Protein AF-A0A7Y8KFW6-F1 (afdb_monomer_lite)

Foldseek 3Di:
DVVVVLVVVVVVVVVDVDDDDDDDPDPVSQVVDPDDFDQDPNDTDD

pLDDT: mean 92.83, std 4.26, range [76.31, 96.75]

Secondary structure (DSSP, 8-state):
-HHHHHHHHHHHHHSSS-------S-HHHHTTSS----EETTEE--

InterPro domains:
  IPR027417 P-loop containing nucleoside triphosphate hydrolase [G3DSA:3.40.50.300] (1-46)
  IPR027417 P-loop containing nucleoside triphosphate hydrolase [SSF52540] (4-46)

Sequence (46 aa):
TSDDVLQLLLDLLRDSPTSLLMVTHSPRIAARLDRQVVLRRGRVVA

Radius of gyration: 11.96 Å; chains: 1; bounding box: 25×15×33 Å

Organism: NCBI:txid2006980

Structure (mmCIF, N/CA/C/O backbone):
data_AF-A0A7Y8KFW6-F1
#
_entry.id   AF-A0A7Y8KFW6-F1
#
loop_
_atom_site.group_PDB
_atom_site.id
_atom_site.type_symbol
_atom_site.label_atom_id
_atom_site.label_alt_id
_atom_site.label_comp_id
_atom_site.label_asym_id
_atom_site.label_entity_id
_atom_site.label_seq_id
_atom_site.pdbx_PDB_ins_code
_atom_site.Cartn_x
_atom_site.Cartn_y
_atom_site.Cartn_z
_atom_site.occupancy
_atom_site.B_iso_or_equiv
_atom_site.auth_seq_id
_atom_site.auth_comp_id
_atom_site.auth_asym_id
_atom_site.auth_atom_id
_atom_site.pdbx_PDB_model_num
ATOM 1 N N . THR A 1 1 ? 15.676 1.193 8.757 1.00 76.31 1 THR A N 1
ATOM 2 C CA . THR A 1 1 ? 15.465 2.648 8.581 1.00 76.31 1 THR A CA 1
ATOM 3 C C . THR A 1 1 ? 14.192 2.943 7.800 1.00 76.31 1 THR A C 1
ATOM 5 O O . THR A 1 1 ? 13.249 3.415 8.410 1.00 76.31 1 THR A O 1
ATOM 8 N N . SER A 1 2 ? 14.086 2.643 6.496 1.00 80.19 2 SER A N 1
ATOM 9 C CA . SER A 1 2 ? 12.837 2.886 5.736 1.00 80.19 2 SER A CA 1
ATOM 10 C C . SER A 1 2 ? 11.696 1.935 6.109 1.00 80.19 2 SER A C 1
ATOM 12 O O . SER A 1 2 ? 10.538 2.341 6.119 1.00 80.19 2 SER A O 1
ATOM 14 N N . ASP A 1 3 ? 12.019 0.686 6.451 1.00 87.12 3 ASP A N 1
ATOM 15 C CA . ASP A 1 3 ? 11.024 -0.300 6.887 1.00 87.12 3 ASP A CA 1
ATOM 16 C C . ASP A 1 3 ? 10.366 0.068 8.219 1.00 87.12 3 ASP A C 1
ATOM 18 O O . ASP A 1 3 ? 9.165 -0.158 8.377 1.00 87.12 3 ASP A O 1
ATOM 22 N N . ASP A 1 4 ? 11.150 0.634 9.140 1.00 92.50 4 ASP A N 1
ATOM 23 C CA . ASP A 1 4 ? 10.700 1.024 10.479 1.00 92.50 4 ASP A CA 1
ATOM 24 C C . ASP A 1 4 ? 9.791 2.253 10.396 1.00 92.50 4 ASP A C 1
ATOM 26 O O . ASP A 1 4 ? 8.729 2.287 11.006 1.00 92.50 4 ASP A O 1
ATOM 30 N N . VAL A 1 5 ? 10.156 3.234 9.561 1.00 92.69 5 VAL A N 1
ATOM 31 C CA . VAL A 1 5 ? 9.307 4.405 9.298 1.00 92.69 5 VAL A CA 1
ATOM 32 C C . VAL A 1 5 ? 7.985 3.987 8.662 1.00 92.69 5 VAL A C 1
ATOM 34 O O . VAL A 1 5 ? 6.934 4.457 9.087 1.00 92.69 5 VAL A O 1
ATOM 37 N N . LEU A 1 6 ? 8.011 3.081 7.678 1.00 94.12 6 LEU A N 1
ATOM 38 C CA . LEU A 1 6 ? 6.776 2.565 7.093 1.00 94.12 6 LEU A CA 1
ATOM 39 C C . LEU A 1 6 ? 5.906 1.878 8.147 1.00 94.12 6 LEU A C 1
ATOM 41 O O . LEU A 1 6 ? 4.701 2.092 8.156 1.00 94.12 6 LEU A O 1
ATOM 45 N N . GLN A 1 7 ? 6.505 1.081 9.034 1.00 94.00 7 GLN A N 1
ATOM 46 C CA . GLN A 1 7 ? 5.764 0.414 10.101 1.00 94.00 7 GLN A CA 1
ATOM 47 C C . GLN A 1 7 ? 5.057 1.427 11.009 1.00 94.00 7 GLN A C 1
ATOM 49 O O . GLN A 1 7 ? 3.857 1.304 11.220 1.00 94.00 7 GLN A O 1
ATOM 54 N N . LEU A 1 8 ? 5.765 2.471 11.446 1.00 94.00 8 LEU A N 1
ATOM 55 C CA . LEU A 1 8 ? 5.181 3.53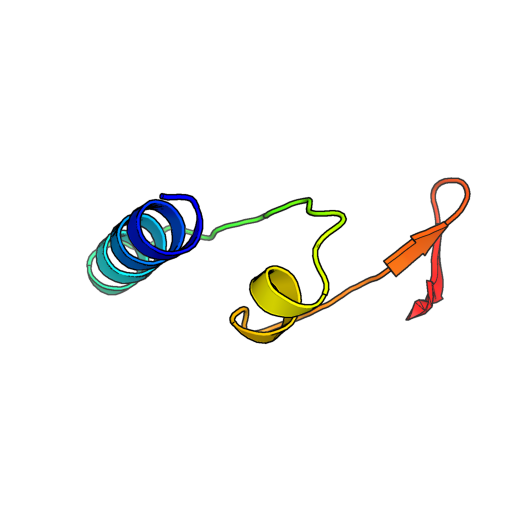6 12.265 1.00 94.00 8 LEU A CA 1
ATOM 56 C C . LEU A 1 8 ? 4.027 4.253 11.552 1.00 94.00 8 LEU A C 1
ATOM 58 O O . LEU A 1 8 ? 3.001 4.527 12.167 1.00 94.00 8 LEU A O 1
ATOM 62 N N . LEU A 1 9 ? 4.165 4.532 10.252 1.00 94.19 9 LEU A N 1
ATOM 63 C CA . LEU A 1 9 ? 3.084 5.130 9.465 1.00 94.19 9 LEU A CA 1
ATOM 64 C C . LEU A 1 9 ? 1.864 4.206 9.394 1.00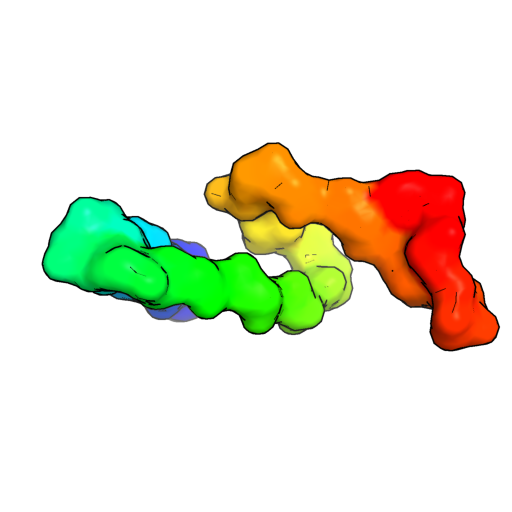 94.19 9 LEU A C 1
ATOM 66 O O . LEU A 1 9 ? 0.747 4.674 9.579 1.00 94.19 9 LEU A O 1
ATOM 70 N N . LEU A 1 10 ? 2.066 2.908 9.153 1.00 93.19 10 LEU A N 1
ATOM 71 C CA . LEU A 1 10 ? 0.976 1.931 9.093 1.00 93.19 10 LEU A CA 1
ATOM 72 C C . LEU A 1 10 ? 0.271 1.767 10.445 1.00 93.19 10 LEU A C 1
ATOM 74 O O . LEU A 1 10 ? -0.947 1.618 10.470 1.00 93.19 10 LEU A O 1
ATOM 78 N N . ASP A 1 11 ? 1.007 1.828 11.553 1.00 94.12 11 ASP A N 1
ATOM 79 C CA . ASP A 1 11 ? 0.417 1.766 12.891 1.00 94.12 11 ASP A CA 1
ATOM 80 C C . ASP A 1 11 ? -0.451 3.007 13.172 1.00 94.12 11 ASP A C 1
ATOM 82 O O . ASP A 1 11 ? -1.576 2.868 13.641 1.00 94.12 11 ASP A O 1
ATOM 86 N N . LEU A 1 12 ? -0.021 4.205 12.756 1.00 93.12 12 LEU A N 1
ATOM 87 C CA . LEU A 1 12 ? -0.834 5.428 12.865 1.00 93.12 12 LEU A CA 1
ATOM 88 C C . LEU A 1 12 ? -2.131 5.384 12.037 1.00 93.12 12 LEU A C 1
ATOM 90 O O . LEU A 1 12 ? -3.143 5.967 12.438 1.00 93.12 12 LEU A O 1
ATOM 94 N N . LEU A 1 13 ? -2.125 4.710 10.882 1.00 93.50 13 LEU A N 1
ATOM 95 C CA . LEU A 1 13 ? -3.329 4.549 10.055 1.00 93.50 13 LEU A CA 1
ATOM 96 C C . LEU A 1 13 ? -4.382 3.662 10.726 1.00 93.50 13 LEU A C 1
ATOM 98 O O . LEU A 1 13 ? -5.565 3.821 10.448 1.00 93.50 13 LEU A O 1
ATOM 102 N N . ARG A 1 14 ? -3.979 2.725 11.593 1.00 90.00 14 ARG A N 1
ATOM 103 C CA . ARG A 1 14 ? -4.926 1.834 12.286 1.00 90.00 14 ARG A CA 1
ATOM 104 C C . ARG A 1 14 ? -5.780 2.583 13.301 1.00 90.00 14 ARG A C 1
ATOM 106 O O . ARG A 1 14 ? -6.951 2.254 13.464 1.00 90.00 14 ARG A O 1
ATOM 113 N N . ASP A 1 15 ? -5.206 3.609 13.920 1.00 91.56 15 ASP A N 1
ATOM 114 C CA . ASP A 1 15 ? -5.834 4.351 15.012 1.00 91.56 15 ASP A CA 1
ATOM 115 C C . ASP A 1 15 ? -6.463 5.681 14.554 1.00 91.56 15 ASP A C 1
ATOM 117 O O . ASP A 1 15 ? -6.969 6.450 15.373 1.00 91.56 15 ASP A O 1
ATOM 121 N N . SER A 1 16 ? -6.447 5.984 13.249 1.00 90.25 16 SER A N 1
ATOM 122 C CA . SER A 1 16 ? -6.960 7.247 12.708 1.00 90.25 16 SER A CA 1
ATOM 123 C C . SER A 1 16 ? -7.728 7.064 11.393 1.00 90.25 16 SER A C 1
ATOM 125 O O . SER A 1 16 ? -7.419 6.171 10.611 1.00 90.25 16 SER A O 1
ATOM 127 N N . PRO A 1 17 ? -8.704 7.9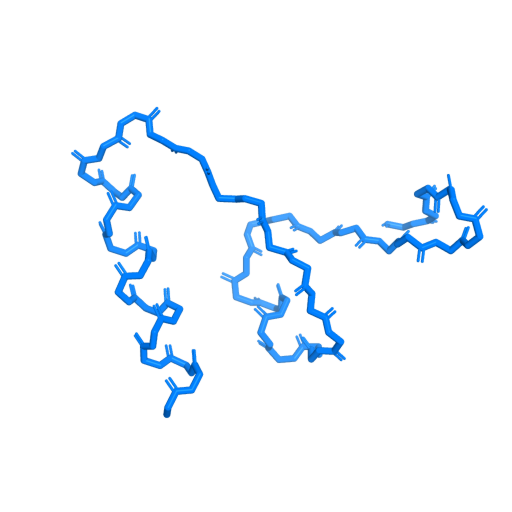35 11.071 1.00 91.12 17 PRO A N 1
ATOM 128 C CA . PRO A 1 17 ? -9.459 7.869 9.816 1.00 91.12 17 PRO A CA 1
ATOM 129 C C . PRO A 1 17 ? -8.662 8.423 8.617 1.00 91.12 17 PRO A C 1
ATOM 131 O O . PRO A 1 17 ? -9.213 9.101 7.751 1.00 91.12 17 PRO A O 1
ATOM 134 N N . THR A 1 18 ? -7.348 8.203 8.582 1.00 93.19 18 THR A N 1
ATOM 135 C CA . THR A 1 18 ? -6.459 8.745 7.551 1.00 93.19 18 THR A CA 1
ATOM 136 C C . THR A 1 18 ? -6.117 7.694 6.497 1.00 93.19 18 THR A C 1
ATOM 138 O O . THR A 1 18 ? -6.376 6.503 6.650 1.00 93.19 18 THR A O 1
ATOM 141 N N . SER A 1 19 ? -5.579 8.136 5.362 1.00 93.19 19 SER A N 1
ATOM 142 C CA . SER A 1 19 ? -5.132 7.254 4.282 1.00 93.19 19 SER A CA 1
ATOM 143 C C . SER A 1 19 ? -3.720 7.628 3.858 1.00 93.19 19 SER A C 1
ATOM 145 O O . SER A 1 19 ? -3.374 8.808 3.810 1.00 93.19 19 SER A O 1
ATOM 147 N N . LEU A 1 20 ? -2.914 6.623 3.519 1.00 94.62 20 LEU A N 1
ATOM 148 C CA . LEU A 1 20 ? -1.540 6.806 3.065 1.00 94.62 20 LEU A CA 1
ATOM 149 C C . LEU A 1 20 ? -1.444 6.607 1.553 1.00 94.62 20 LEU A C 1
ATOM 151 O O . LEU A 1 20 ? -1.701 5.522 1.038 1.00 94.62 20 LEU A O 1
ATOM 155 N N . LEU A 1 21 ? -0.994 7.649 0.857 1.00 95.44 21 LEU A N 1
ATOM 156 C CA . LEU A 1 21 ? -0.495 7.547 -0.509 1.00 95.44 21 LEU A CA 1
ATOM 157 C C . LEU A 1 21 ? 1.030 7.632 -0.473 1.00 95.44 21 LEU A C 1
ATOM 159 O O . LEU A 1 21 ? 1.590 8.654 -0.084 1.00 95.44 21 LEU A O 1
ATOM 163 N N . MET A 1 22 ? 1.700 6.565 -0.898 1.00 94.38 22 MET A N 1
ATOM 164 C CA . MET A 1 22 ? 3.158 6.492 -0.930 1.00 94.38 22 MET A CA 1
ATOM 165 C C . MET A 1 22 ? 3.658 6.314 -2.362 1.00 94.38 22 MET A C 1
ATOM 167 O O . MET A 1 22 ? 3.168 5.465 -3.103 1.00 94.38 22 MET A O 1
ATOM 171 N N . VAL A 1 23 ? 4.682 7.086 -2.728 1.00 95.31 23 VAL A N 1
ATOM 172 C CA . VAL A 1 23 ? 5.430 6.915 -3.977 1.00 95.31 23 VAL A CA 1
ATOM 173 C C . VAL A 1 23 ? 6.791 6.338 -3.633 1.00 95.31 23 VAL A C 1
ATOM 175 O O . VAL A 1 23 ? 7.523 6.889 -2.814 1.00 95.31 23 VAL A O 1
ATOM 178 N N . THR A 1 24 ? 7.135 5.214 -4.249 1.00 93.81 24 THR A N 1
ATOM 179 C CA . THR A 1 24 ? 8.415 4.551 -4.020 1.00 93.81 24 THR A CA 1
ATOM 180 C C . THR A 1 24 ? 8.913 3.885 -5.293 1.00 93.81 24 THR A C 1
ATOM 182 O O . THR A 1 24 ? 8.129 3.396 -6.104 1.00 93.81 24 THR A O 1
ATOM 185 N N . HIS A 1 25 ? 10.233 3.848 -5.456 1.00 93.69 25 HIS A N 1
ATOM 186 C CA . HIS A 1 25 ? 10.895 3.028 -6.471 1.00 93.69 25 HIS A CA 1
ATOM 187 C C . HIS A 1 25 ? 11.285 1.645 -5.937 1.00 93.69 25 HIS A C 1
ATOM 189 O O . HIS A 1 25 ? 11.813 0.836 -6.691 1.00 93.69 25 HIS A O 1
ATOM 195 N N . SER A 1 26 ? 11.053 1.368 -4.647 1.00 94.06 26 SER A N 1
ATOM 196 C CA . SER A 1 26 ? 11.387 0.089 -4.019 1.00 94.06 26 SER A CA 1
ATOM 197 C C . SER A 1 26 ? 10.224 -0.900 -4.142 1.00 94.06 26 SER A C 1
ATOM 199 O O . SER A 1 26 ? 9.193 -0.701 -3.488 1.00 94.06 26 SER A O 1
ATOM 201 N N . PRO A 1 27 ? 10.389 -2.013 -4.884 1.00 92.44 27 PRO A N 1
ATOM 202 C CA . PRO A 1 27 ? 9.364 -3.051 -4.969 1.00 92.44 27 PRO A CA 1
ATOM 203 C C . PRO A 1 27 ? 9.058 -3.678 -3.605 1.00 92.44 27 PRO A C 1
ATOM 205 O O . PRO A 1 27 ? 7.913 -4.001 -3.313 1.00 92.44 27 PRO A O 1
ATOM 208 N N . ARG A 1 28 ? 10.070 -3.793 -2.733 1.00 93.50 28 ARG A N 1
ATOM 209 C CA . ARG A 1 28 ? 9.926 -4.350 -1.380 1.00 93.50 28 ARG A CA 1
ATOM 210 C C . ARG A 1 28 ? 9.000 -3.511 -0.499 1.00 93.50 28 ARG A C 1
ATOM 212 O O . ARG A 1 28 ? 8.239 -4.067 0.282 1.00 93.50 28 ARG A O 1
ATOM 219 N N . ILE A 1 29 ? 9.077 -2.185 -0.607 1.00 94.19 29 ILE A N 1
ATOM 220 C CA . ILE A 1 29 ? 8.218 -1.273 0.158 1.00 94.19 29 ILE A CA 1
ATOM 221 C C . ILE A 1 29 ? 6.801 -1.284 -0.418 1.00 94.19 29 ILE A C 1
ATOM 223 O O . ILE A 1 29 ? 5.845 -1.414 0.339 1.00 94.19 29 ILE A O 1
ATOM 227 N N . ALA A 1 30 ? 6.667 -1.228 -1.748 1.00 94.62 30 ALA A N 1
ATOM 228 C CA . ALA A 1 30 ? 5.370 -1.319 -2.420 1.00 94.62 30 ALA A CA 1
ATOM 229 C C . ALA A 1 30 ? 4.619 -2.612 -2.047 1.00 94.62 30 ALA A C 1
ATOM 231 O O . ALA A 1 30 ? 3.423 -2.563 -1.772 1.00 94.62 30 ALA A O 1
ATOM 232 N N . ALA A 1 31 ? 5.341 -3.736 -1.939 1.00 94.12 31 ALA A N 1
ATOM 233 C CA . ALA A 1 31 ? 4.820 -5.043 -1.526 1.00 94.12 31 ALA A CA 1
ATOM 234 C C . ALA A 1 31 ? 4.140 -5.066 -0.145 1.00 94.12 31 ALA A C 1
ATOM 236 O O . ALA A 1 31 ? 3.386 -5.993 0.133 1.00 94.12 31 ALA A O 1
ATOM 237 N N . ARG A 1 32 ? 4.396 -4.075 0.718 1.00 93.50 32 ARG A N 1
ATOM 238 C CA . ARG A 1 32 ? 3.805 -3.974 2.062 1.00 93.50 32 ARG A CA 1
ATOM 239 C C . ARG A 1 32 ? 2.508 -3.154 2.108 1.00 93.50 32 ARG A C 1
ATOM 241 O O . ARG A 1 32 ? 1.922 -3.057 3.179 1.00 93.50 32 ARG A O 1
ATOM 248 N N . LEU A 1 33 ? 2.097 -2.535 0.998 1.00 94.19 33 LEU A N 1
ATOM 249 C CA . LEU A 1 33 ? 0.897 -1.695 0.910 1.00 94.19 33 LEU A CA 1
ATOM 250 C C . LEU A 1 33 ? -0.280 -2.465 0.302 1.00 94.19 33 LEU A C 1
ATOM 252 O O . LEU A 1 33 ? -0.083 -3.350 -0.529 1.00 94.19 33 LEU A O 1
ATOM 256 N N . ASP A 1 34 ? -1.501 -2.069 0.666 1.00 93.25 34 ASP A N 1
ATOM 257 C CA . ASP A 1 34 ? -2.733 -2.765 0.261 1.00 93.25 34 ASP A CA 1
ATOM 258 C C . ASP A 1 34 ? -2.978 -2.733 -1.251 1.00 93.25 34 ASP A C 1
ATOM 260 O O . ASP A 1 34 ? -3.484 -3.689 -1.840 1.00 93.25 34 ASP A O 1
ATOM 264 N N . ARG A 1 35 ? -2.637 -1.611 -1.897 1.00 94.62 35 ARG A N 1
ATOM 265 C CA . ARG A 1 35 ? -2.785 -1.420 -3.341 1.00 94.62 35 ARG A CA 1
ATOM 266 C C . ARG A 1 35 ? -1.507 -0.867 -3.936 1.00 94.62 35 ARG A C 1
ATOM 268 O O . ARG A 1 35 ? -0.907 0.066 -3.409 1.00 94.62 35 ARG A O 1
ATOM 275 N N . GLN A 1 36 ? -1.145 -1.414 -5.086 1.00 96.06 36 GLN A N 1
ATOM 276 C CA . GLN A 1 36 ? -0.006 -0.970 -5.870 1.00 96.06 36 GLN A CA 1
ATOM 277 C C . GLN A 1 36 ? -0.511 -0.518 -7.224 1.00 96.06 36 GLN A C 1
ATOM 279 O O . GLN A 1 36 ? -1.349 -1.186 -7.824 1.00 96.06 36 GLN A O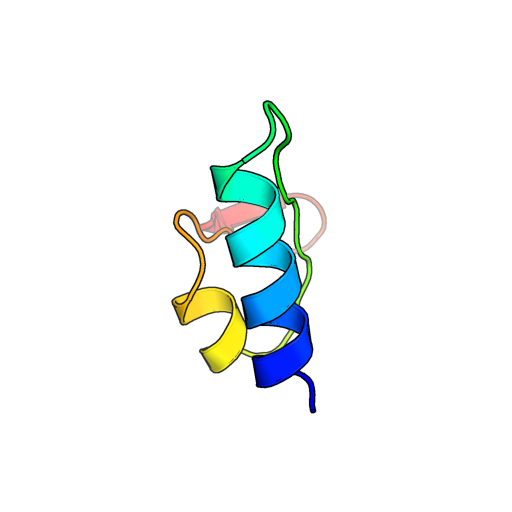 1
ATOM 284 N N . VAL A 1 37 ? 0.003 0.621 -7.675 1.00 96.19 37 VAL A N 1
ATOM 285 C CA . VAL A 1 37 ? -0.177 1.073 -9.045 1.00 96.19 37 VAL A CA 1
ATOM 286 C C . VAL A 1 37 ? 1.144 1.559 -9.615 1.00 96.19 37 VAL A C 1
ATOM 288 O O . VAL A 1 37 ? 1.971 2.128 -8.898 1.00 96.19 37 VAL A O 1
ATOM 291 N N . VAL A 1 38 ? 1.341 1.375 -10.914 1.00 96.12 38 VAL A N 1
ATOM 292 C CA . VAL A 1 38 ? 2.516 1.871 -11.632 1.00 96.12 38 VAL A CA 1
ATOM 293 C C . VAL A 1 38 ? 2.140 3.114 -12.424 1.00 96.12 38 VAL A C 1
ATOM 295 O O . VAL A 1 38 ? 1.298 3.068 -13.323 1.00 96.12 38 VAL A O 1
ATOM 298 N N . LEU A 1 39 ? 2.812 4.230 -12.128 1.00 95.75 39 LEU A N 1
ATOM 299 C CA . LEU A 1 39 ? 2.711 5.459 -12.910 1.00 95.75 39 LEU A CA 1
ATOM 300 C C . LEU A 1 39 ? 3.788 5.474 -14.000 1.00 95.75 39 LEU A C 1
ATOM 302 O O . LEU A 1 39 ? 4.985 5.505 -13.716 1.00 95.75 39 LEU A O 1
ATOM 306 N N . ARG A 1 40 ? 3.370 5.506 -15.266 1.00 96.25 40 ARG A N 1
ATOM 307 C CA . ARG A 1 40 ? 4.262 5.595 -16.426 1.00 96.25 40 ARG A CA 1
ATOM 308 C C . ARG A 1 40 ? 3.809 6.719 -17.345 1.00 96.25 40 ARG A C 1
ATOM 310 O O . ARG A 1 40 ? 2.704 6.681 -17.876 1.00 96.25 40 ARG A O 1
ATOM 317 N N . ARG A 1 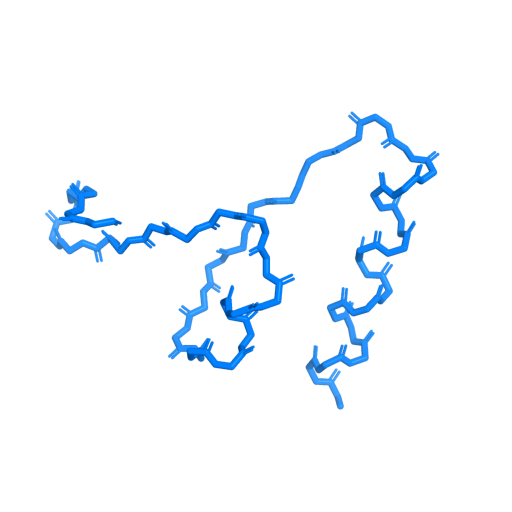41 ? 4.680 7.716 -17.555 1.00 96.06 41 ARG A N 1
ATOM 318 C CA . ARG A 1 41 ? 4.404 8.891 -18.413 1.00 96.06 41 ARG A CA 1
ATOM 319 C C . ARG A 1 41 ? 3.059 9.568 -18.082 1.00 96.06 41 ARG A C 1
ATOM 321 O O . ARG A 1 41 ? 2.275 9.868 -18.975 1.00 96.06 41 ARG A O 1
ATOM 328 N N . GLY A 1 42 ? 2.771 9.747 -16.792 1.00 95.75 42 GLY A N 1
ATOM 329 C CA . GLY A 1 42 ? 1.532 10.381 -16.324 1.00 95.75 42 GLY A CA 1
ATOM 330 C C . GLY A 1 42 ? 0.270 9.515 -16.436 1.00 95.75 42 GLY A C 1
ATOM 331 O O . GLY A 1 42 ? -0.827 10.039 -16.280 1.00 95.75 42 GLY A O 1
ATOM 332 N N . ARG A 1 43 ? 0.394 8.208 -16.707 1.00 96.75 43 ARG A N 1
ATOM 333 C CA . ARG A 1 43 ? -0.740 7.271 -16.760 1.00 96.75 43 ARG A CA 1
ATOM 334 C C . ARG A 1 43 ? -0.544 6.118 -15.784 1.00 96.75 43 ARG A C 1
ATOM 336 O O . ARG A 1 43 ? 0.573 5.622 -15.646 1.00 96.75 43 ARG A O 1
ATOM 343 N N . VAL A 1 44 ? -1.625 5.686 -15.140 1.00 96.00 44 VAL A N 1
ATOM 344 C CA . VAL A 1 44 ? -1.659 4.447 -14.348 1.00 96.00 44 VAL A CA 1
ATOM 345 C C . VAL A 1 44 ? -1.787 3.269 -15.311 1.00 96.00 44 VAL A C 1
ATOM 347 O O . VAL A 1 44 ? -2.665 3.293 -16.174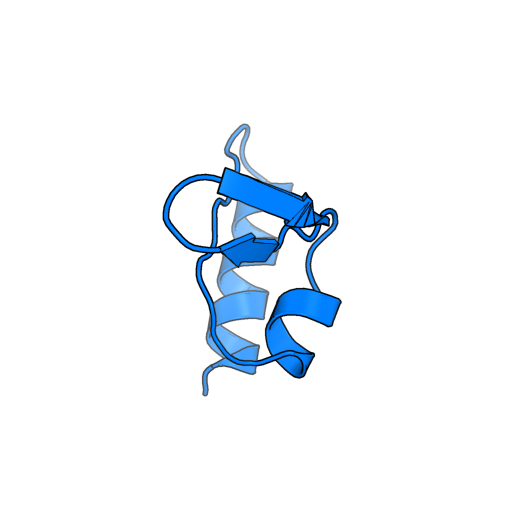 1.00 96.00 44 VAL A O 1
ATOM 350 N N . VAL A 1 45 ? -0.880 2.292 -15.222 1.00 92.81 45 VAL A N 1
ATOM 351 C CA . VAL A 1 45 ? -0.768 1.211 -16.226 1.00 92.81 45 VAL A CA 1
ATOM 352 C C . VAL A 1 45 ? -0.896 -0.211 -15.677 1.00 92.81 45 VAL A C 1
ATOM 354 O O . VAL A 1 45 ? -1.102 -1.127 -16.468 1.00 92.81 45 VAL A O 1
ATOM 357 N N . ALA A 1 46 ? -0.775 -0.400 -14.367 1.00 78.31 46 ALA A N 1
ATOM 358 C CA . ALA A 1 46 ? -0.988 -1.651 -13.641 1.00 78.31 46 ALA A CA 1
ATOM 359 C C . ALA A 1 46 ? -1.272 -1.300 -12.185 1.00 78.31 46 ALA A C 1
ATOM 361 O O . ALA A 1 46 ? -0.721 -0.251 -11.774 1.00 78.31 46 ALA A O 1
#